Protein AF-A0A4Q3WJ70-F1 (afdb_monomer_lite)

Sequence (44 aa):
MQIHITRNGQSFGPYSLDEVNAYLISGHLNGSDLAWHEGAAGWT

Foldseek 3Di:
DFKWWDDPNDIDTRDDPVVVVVCCVVVVDDPPIDMDDPPPVPPD

Secondary structure (DSSP, 8-state):
--EEEEETTEEEEEE-HHHHHHHHHTTSS-TTSEEEETT-TT--

Structure (mmCIF, N/CA/C/O backbone):
data_AF-A0A4Q3WJ70-F1
#
_entry.id   AF-A0A4Q3WJ70-F1
#
loop_
_atom_site.group_PDB
_atom_site.id
_atom_site.type_symbol
_atom_site.label_atom_id
_atom_site.label_alt_id
_atom_site.label_comp_id
_atom_site.label_asym_id
_atom_site.label_entity_id
_atom_site.label_seq_id
_atom_site.pdbx_PDB_ins_code
_atom_site.Cartn_x
_atom_site.Cartn_y
_atom_site.Cartn_z
_atom_site.occupancy
_atom_site.B_iso_or_equiv
_atom_site.auth_seq_id
_atom_site.auth_comp_id
_atom_site.auth_asym_id
_atom_site.auth_atom_id
_atom_site.pdbx_PDB_model_num
ATOM 1 N N . MET A 1 1 ? 5.848 -9.001 -5.397 1.00 83.25 1 MET A N 1
ATOM 2 C CA . MET A 1 1 ? 5.479 -7.574 -5.515 1.00 83.25 1 MET A CA 1
ATOM 3 C C . MET A 1 1 ? 5.862 -6.880 -4.220 1.00 83.25 1 MET A C 1
ATOM 5 O O . MET A 1 1 ? 5.694 -7.500 -3.179 1.00 83.25 1 MET A O 1
ATOM 9 N N . GLN A 1 2 ? 6.396 -5.660 -4.300 1.00 91.38 2 GLN A N 1
ATOM 10 C CA . GLN A 1 2 ? 6.818 -4.844 -3.157 1.00 91.38 2 GLN A CA 1
ATOM 11 C C . GLN A 1 2 ? 6.034 -3.526 -3.196 1.00 91.38 2 GLN A C 1
ATOM 13 O O . GLN A 1 2 ? 6.148 -2.788 -4.174 1.00 91.38 2 GLN A O 1
ATOM 18 N N . ILE A 1 3 ? 5.191 -3.280 -2.192 1.00 94.94 3 ILE A N 1
ATOM 19 C CA . ILE A 1 3 ? 4.260 -2.147 -2.140 1.00 94.94 3 ILE A CA 1
ATOM 20 C C . ILE A 1 3 ? 4.748 -1.132 -1.109 1.00 94.94 3 ILE A C 1
ATOM 22 O O . ILE A 1 3 ? 4.919 -1.455 0.063 1.00 94.94 3 ILE A O 1
ATOM 26 N N . HIS A 1 4 ? 4.910 0.111 -1.534 1.00 95.75 4 HIS A N 1
ATOM 27 C CA . HIS A 1 4 ? 5.167 1.258 -0.679 1.00 95.75 4 HIS A CA 1
ATOM 28 C C . HIS A 1 4 ? 3.865 2.002 -0.411 1.00 95.75 4 HIS A C 1
ATOM 30 O O . HIS A 1 4 ? 3.120 2.297 -1.346 1.00 95.75 4 HIS A O 1
ATOM 36 N N . ILE A 1 5 ? 3.606 2.335 0.851 1.00 95.75 5 ILE A N 1
ATOM 37 C CA . ILE A 1 5 ? 2.414 3.083 1.255 1.00 95.75 5 ILE A CA 1
ATOM 38 C C . ILE A 1 5 ? 2.825 4.477 1.710 1.00 95.75 5 ILE A C 1
ATOM 40 O O . ILE A 1 5 ? 3.664 4.610 2.595 1.00 95.75 5 ILE A O 1
ATOM 44 N N . THR A 1 6 ? 2.228 5.518 1.135 1.00 94.81 6 THR A N 1
ATOM 45 C CA . THR A 1 6 ? 2.458 6.911 1.528 1.00 94.81 6 THR A CA 1
ATOM 46 C C . THR A 1 6 ? 1.284 7.435 2.340 1.00 94.81 6 THR A C 1
ATOM 48 O O . THR A 1 6 ? 0.153 7.488 1.856 1.00 94.81 6 THR A O 1
ATOM 51 N N . ARG A 1 7 ? 1.568 7.889 3.563 1.00 91.88 7 ARG A N 1
ATOM 52 C CA . ARG A 1 7 ? 0.601 8.521 4.465 1.00 91.88 7 ARG A CA 1
ATOM 53 C C . ARG A 1 7 ? 1.235 9.735 5.130 1.00 91.88 7 ARG A C 1
ATOM 55 O O . ARG A 1 7 ? 2.341 9.650 5.652 1.00 91.88 7 ARG A O 1
ATOM 62 N N . ASN A 1 8 ? 0.532 10.868 5.126 1.00 90.12 8 ASN A N 1
ATOM 63 C CA . ASN A 1 8 ? 0.995 12.124 5.737 1.00 90.12 8 ASN A CA 1
ATOM 64 C C . ASN A 1 8 ? 2.399 12.564 5.267 1.00 90.12 8 ASN A C 1
ATOM 66 O O . ASN A 1 8 ? 3.182 13.105 6.041 1.00 90.12 8 ASN A O 1
ATOM 70 N N . GLY A 1 9 ? 2.741 12.294 4.002 1.00 89.94 9 GLY A N 1
ATOM 71 C CA . GLY A 1 9 ? 4.060 12.605 3.436 1.00 89.94 9 GLY A CA 1
ATOM 72 C C . GLY A 1 9 ? 5.189 11.654 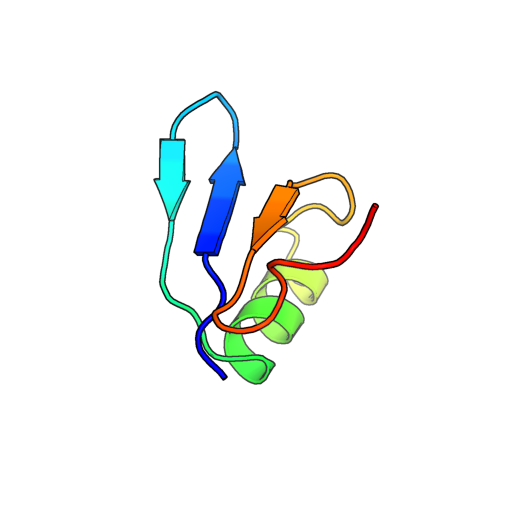3.854 1.00 89.94 9 GLY A C 1
ATOM 73 O O . GLY A 1 9 ? 6.325 11.853 3.435 1.00 89.94 9 GLY A O 1
ATOM 74 N N . GLN A 1 10 ? 4.898 10.614 4.639 1.00 92.69 10 GLN A N 1
ATOM 75 C CA . GLN A 1 10 ? 5.846 9.560 4.994 1.00 92.69 10 GLN A CA 1
ATOM 76 C C . GLN A 1 10 ? 5.555 8.295 4.189 1.00 92.69 10 GLN A C 1
ATOM 78 O O . GLN A 1 10 ? 4.396 7.927 4.004 1.00 92.69 10 GLN A O 1
ATOM 83 N N . SER A 1 11 ? 6.612 7.634 3.722 1.00 92.62 11 SER A N 1
ATOM 84 C CA . SER A 1 11 ? 6.522 6.366 2.999 1.00 92.62 11 SER A CA 1
ATOM 85 C C . SER A 1 11 ? 6.890 5.204 3.921 1.00 92.62 11 SER A C 1
ATOM 87 O O . SER A 1 11 ? 7.862 5.286 4.674 1.00 92.62 11 SER A O 1
ATOM 89 N N . PHE A 1 12 ? 6.101 4.137 3.862 1.00 93.88 12 PHE A N 1
ATOM 90 C CA . PHE A 1 12 ? 6.213 2.926 4.669 1.00 93.88 12 PHE A CA 1
ATOM 91 C C . PHE A 1 12 ? 6.364 1.696 3.768 1.00 93.88 12 PHE A C 1
ATOM 93 O O . PHE A 1 12 ? 5.906 1.692 2.621 1.00 93.88 12 PHE A O 1
ATOM 100 N N . GLY A 1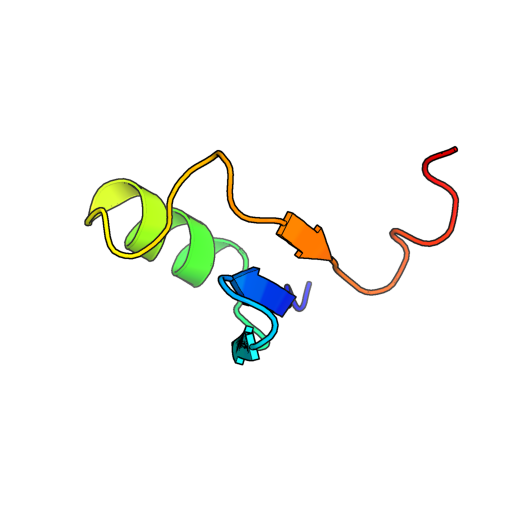 13 ? 6.977 0.642 4.306 1.00 92.81 13 GLY A N 1
ATOM 101 C CA . GLY A 1 13 ? 7.283 -0.586 3.574 1.00 92.81 13 GLY A CA 1
ATOM 102 C C . GLY A 1 13 ? 8.713 -0.606 3.001 1.00 92.81 13 GLY A C 1
ATOM 103 O O . GLY A 1 13 ? 9.585 0.098 3.516 1.00 92.81 13 GLY A O 1
ATOM 104 N N . PRO A 1 14 ? 8.975 -1.406 1.952 1.00 94.69 14 PRO A N 1
ATOM 105 C CA . PRO A 1 14 ? 7.982 -2.123 1.158 1.00 94.69 14 PRO A CA 1
ATOM 106 C C . PRO A 1 14 ? 7.318 -3.279 1.915 1.00 94.69 14 PRO A C 1
ATOM 108 O O . PRO A 1 14 ? 7.944 -3.935 2.740 1.00 94.69 14 PRO A O 1
ATOM 111 N N . TYR A 1 15 ? 6.052 -3.520 1.596 1.00 96.00 15 TYR A N 1
ATOM 112 C CA . TYR A 1 15 ? 5.247 -4.630 2.091 1.00 96.00 15 TYR A CA 1
ATOM 113 C C . TYR A 1 15 ? 4.918 -5.598 0.955 1.00 96.00 15 TYR A C 1
ATOM 115 O O . TYR A 1 15 ? 4.735 -5.201 -0.200 1.00 96.00 15 TYR A O 1
ATOM 123 N N . SER A 1 16 ? 4.778 -6.874 1.285 1.00 95.94 16 SER A N 1
ATOM 124 C CA . SER A 1 16 ? 4.124 -7.846 0.415 1.00 95.94 16 SER A CA 1
ATOM 125 C C . SER A 1 16 ? 2.615 -7.575 0.310 1.00 95.94 16 SER A C 1
ATOM 127 O O . SER A 1 16 ? 2.029 -6.845 1.111 1.00 95.94 16 SER A O 1
ATOM 129 N N . LEU A 1 17 ? 1.956 -8.187 -0.679 1.00 93.75 17 LEU A N 1
ATOM 130 C CA . LEU A 1 17 ? 0.501 -8.080 -0.836 1.00 93.75 17 LEU A CA 1
ATOM 131 C C . LEU A 1 17 ? -0.252 -8.634 0.385 1.00 93.75 17 LEU A C 1
ATOM 133 O O . LEU A 1 17 ? -1.229 -8.032 0.823 1.00 93.75 17 LEU A O 1
ATOM 137 N N . ASP A 1 18 ? 0.219 -9.750 0.948 1.00 96.94 18 ASP A N 1
ATOM 138 C CA . ASP A 1 18 ? -0.369 -10.354 2.146 1.00 96.94 18 ASP A CA 1
ATOM 139 C C . ASP A 1 18 ? -0.258 -9.436 3.368 1.00 96.94 18 ASP A C 1
ATOM 141 O O . ASP A 1 18 ? -1.229 -9.285 4.107 1.00 96.94 18 ASP A O 1
ATOM 145 N N . GLU A 1 19 ? 0.879 -8.760 3.553 1.00 96.75 19 GLU A N 1
ATOM 146 C CA . GLU A 1 19 ? 1.050 -7.778 4.632 1.00 96.75 19 GLU A CA 1
ATOM 147 C C . GLU A 1 19 ? 0.119 -6.573 4.460 1.00 96.75 19 GLU A C 1
ATOM 149 O O . GLU A 1 19 ? -0.529 -6.163 5.422 1.00 96.75 19 GLU A O 1
ATOM 154 N N . VAL A 1 20 ? -0.013 -6.036 3.239 1.00 95.88 20 VAL A N 1
ATOM 155 C CA . VAL A 1 20 ? -0.957 -4.938 2.963 1.00 95.88 20 VAL A CA 1
ATOM 156 C C . VAL A 1 20 ? -2.392 -5.365 3.265 1.00 95.88 20 VAL A C 1
ATOM 158 O O . VAL A 1 20 ? -3.109 -4.637 3.949 1.00 95.88 20 VAL A O 1
ATOM 161 N N . ASN A 1 21 ? -2.803 -6.557 2.827 1.00 95.88 21 ASN A N 1
ATOM 162 C CA . ASN A 1 21 ? -4.131 -7.095 3.123 1.00 95.88 21 ASN A CA 1
ATOM 163 C C . ASN A 1 21 ? -4.353 -7.260 4.630 1.00 95.88 21 ASN A C 1
ATOM 165 O O . ASN A 1 21 ? -5.384 -6.834 5.149 1.00 95.88 21 ASN A O 1
ATOM 169 N N . ALA A 1 22 ? -3.379 -7.826 5.347 1.00 97.69 22 ALA A N 1
ATOM 170 C CA . ALA A 1 22 ? -3.451 -7.980 6.795 1.00 97.69 22 ALA A CA 1
ATOM 171 C C . ALA A 1 22 ? -3.583 -6.622 7.504 1.00 97.69 22 ALA A C 1
ATOM 173 O O . ALA A 1 22 ? -4.385 -6.491 8.429 1.00 97.69 22 ALA A O 1
ATOM 174 N N . TYR A 1 23 ? -2.85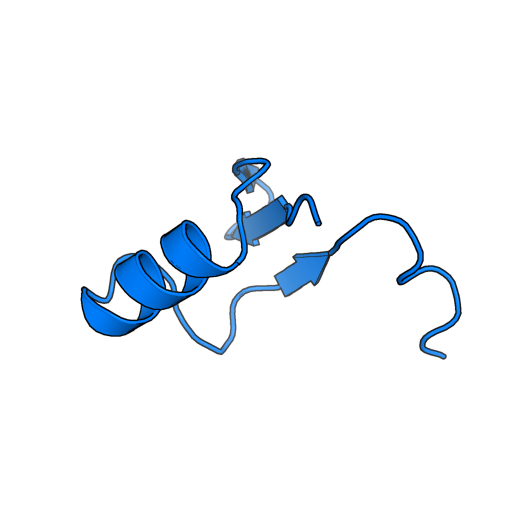5 -5.597 7.050 1.00 96.31 23 TYR A N 1
ATOM 175 C CA . TYR A 1 23 ? -2.943 -4.257 7.627 1.00 96.31 23 TYR A CA 1
ATOM 176 C C . TYR A 1 23 ? -4.219 -3.496 7.263 1.00 96.31 23 TYR A C 1
ATOM 178 O O . TYR A 1 23 ? -4.675 -2.682 8.064 1.00 96.31 23 TYR A O 1
ATOM 186 N N . LEU A 1 24 ? -4.812 -3.751 6.095 1.00 95.38 24 LEU A N 1
ATOM 187 C CA . LEU A 1 24 ? -6.137 -3.230 5.751 1.00 95.38 24 LEU A CA 1
ATOM 188 C C . LEU A 1 24 ? -7.216 -3.873 6.633 1.00 95.38 24 LEU A C 1
ATOM 190 O O . LEU A 1 24 ? -8.069 -3.169 7.167 1.00 95.38 24 LEU A O 1
ATOM 194 N N . ILE A 1 25 ? -7.146 -5.192 6.846 1.00 97.19 25 ILE A N 1
ATOM 195 C CA . ILE A 1 25 ? -8.077 -5.929 7.717 1.00 97.19 25 ILE A CA 1
ATOM 196 C C . ILE A 1 25 ? -7.957 -5.466 9.173 1.00 97.19 25 ILE A C 1
ATOM 198 O O . ILE A 1 25 ? -8.971 -5.308 9.851 1.00 97.19 25 ILE A O 1
ATOM 202 N N . SER A 1 26 ? -6.736 -5.236 9.663 1.00 96.81 26 SER A N 1
ATOM 203 C CA . SER A 1 26 ? -6.513 -4.768 11.035 1.00 96.81 26 SER A CA 1
ATOM 204 C C . SER A 1 26 ? -6.808 -3.277 11.239 1.00 96.81 26 SER A C 1
ATOM 206 O O . SER A 1 26 ? -6.816 -2.815 12.379 1.00 96.81 26 SER A O 1
ATOM 208 N N . GLY A 1 27 ? -7.034 -2.516 10.162 1.00 95.12 27 GLY A N 1
ATOM 209 C CA . GLY A 1 27 ? -7.255 -1.068 10.202 1.00 95.12 27 GLY A CA 1
ATOM 210 C C . GLY A 1 27 ? -5.983 -0.233 10.393 1.00 95.12 27 GLY A C 1
ATOM 211 O O . GLY A 1 27 ? -6.069 0.976 10.602 1.00 95.12 27 GLY A O 1
ATOM 212 N N . HIS A 1 28 ? -4.796 -0.843 10.319 1.00 93.50 28 HIS A N 1
ATOM 213 C CA . HIS A 1 28 ? -3.522 -0.115 10.305 1.00 93.50 28 HIS A CA 1
ATOM 214 C C . HIS A 1 28 ? -3.350 0.705 9.020 1.00 93.50 28 HIS A C 1
ATOM 216 O O . HIS A 1 28 ? -2.886 1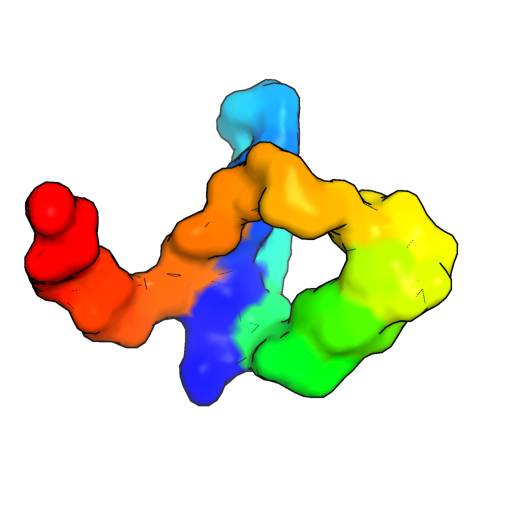.852 9.061 1.00 93.50 28 HIS A O 1
ATOM 222 N N . LEU A 1 29 ? -3.746 0.131 7.885 1.00 94.88 29 LEU A N 1
ATOM 223 C CA . LEU A 1 29 ? -3.831 0.817 6.601 1.00 94.88 29 LEU A CA 1
ATOM 224 C C . LEU A 1 29 ? -5.276 1.218 6.304 1.00 94.88 29 LEU A C 1
ATOM 226 O O . LEU A 1 29 ? -6.224 0.558 6.721 1.00 94.88 29 LEU A O 1
ATOM 230 N N . ASN A 1 30 ? -5.426 2.318 5.579 1.00 93.25 30 ASN A N 1
ATOM 231 C CA . ASN A 1 30 ? -6.692 2.822 5.079 1.00 93.25 30 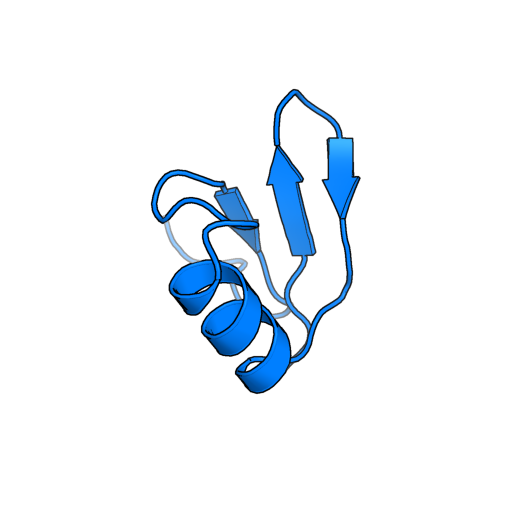ASN A CA 1
ATOM 232 C C . ASN A 1 30 ? -6.713 2.612 3.561 1.00 93.25 30 ASN A C 1
ATOM 234 O O . ASN A 1 30 ? -5.713 2.850 2.889 1.00 93.25 30 ASN A O 1
ATOM 238 N N . GLY A 1 31 ? -7.858 2.214 3.004 1.00 91.44 31 GLY A N 1
ATOM 239 C CA . GLY A 1 31 ? -8.034 2.101 1.553 1.00 91.44 31 GLY A CA 1
ATOM 240 C C . GLY A 1 31 ? -7.823 3.418 0.790 1.00 91.44 31 GLY A C 1
ATOM 241 O O . GLY A 1 31 ? -7.662 3.388 -0.424 1.00 91.44 31 GLY A O 1
ATOM 242 N N . SER A 1 32 ? -7.808 4.563 1.482 1.00 93.31 32 SER A N 1
ATOM 243 C CA . SER A 1 32 ? -7.459 5.868 0.911 1.00 93.31 32 SER A CA 1
ATOM 244 C C . SER A 1 32 ? -5.960 6.192 0.928 1.00 93.31 32 SER A C 1
ATOM 246 O O . SER A 1 32 ? -5.580 7.256 0.442 1.00 93.31 32 SER A O 1
ATOM 248 N N . ASP A 1 33 ? -5.113 5.357 1.538 1.00 94.12 33 ASP A N 1
ATOM 249 C CA . ASP A 1 33 ? -3.669 5.587 1.513 1.00 94.12 33 ASP A CA 1
ATOM 250 C C . ASP A 1 33 ? -3.120 5.376 0.101 1.00 94.12 33 ASP A C 1
ATOM 252 O O . ASP A 1 33 ? -3.529 4.468 -0.624 1.00 94.12 33 ASP A O 1
ATOM 256 N N . LEU A 1 34 ? -2.148 6.200 -0.288 1.00 93.81 34 LEU A N 1
ATOM 257 C CA . LEU A 1 34 ? -1.516 6.067 -1.594 1.00 93.81 34 LEU A CA 1
ATOM 258 C C . LEU A 1 34 ? -0.574 4.866 -1.583 1.00 93.81 34 LEU A C 1
ATOM 260 O O . LEU A 1 34 ? 0.366 4.823 -0.792 1.00 93.81 34 LEU A O 1
ATOM 264 N N . ALA A 1 35 ? -0.796 3.923 -2.491 1.00 93.56 35 ALA A N 1
ATOM 265 C CA . ALA A 1 35 ? 0.056 2.760 -2.675 1.00 93.56 35 ALA A CA 1
ATOM 266 C C . ALA A 1 35 ? 0.798 2.845 -4.011 1.00 93.56 35 ALA A C 1
ATOM 268 O O . ALA A 1 35 ? 0.218 3.200 -5.036 1.00 93.56 35 ALA A O 1
ATOM 269 N N . TRP A 1 36 ? 2.075 2.484 -4.008 1.00 92.56 36 TRP A N 1
ATOM 270 C CA . TRP A 1 36 ? 2.885 2.361 -5.214 1.00 92.56 36 TRP A CA 1
ATOM 271 C C . TRP A 1 36 ? 3.671 1.055 -5.181 1.00 92.56 36 TRP A C 1
ATOM 273 O O . TRP A 1 36 ? 4.147 0.640 -4.130 1.00 92.56 36 TRP A O 1
ATOM 283 N N . HIS A 1 37 ? 3.845 0.413 -6.328 1.00 90.88 37 HIS A N 1
ATOM 284 C CA . HIS A 1 37 ? 4.743 -0.726 -6.478 1.00 90.88 37 HIS A CA 1
ATOM 285 C C . HIS A 1 37 ? 5.529 -0.598 -7.782 1.00 90.88 37 HIS A C 1
ATOM 287 O O . HIS A 1 37 ? 5.103 0.076 -8.724 1.00 90.88 37 HIS A O 1
ATOM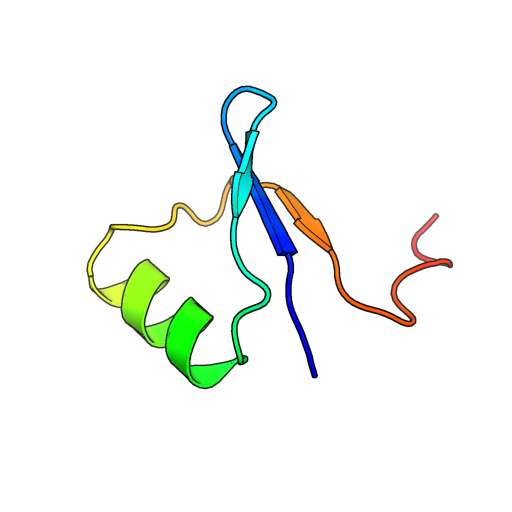 293 N N . GLU A 1 38 ? 6.670 -1.279 -7.861 1.00 85.25 38 GLU A N 1
ATOM 294 C CA . GLU A 1 38 ? 7.459 -1.337 -9.090 1.00 85.25 38 GLU A CA 1
ATOM 295 C C . GLU A 1 38 ? 6.599 -1.851 -10.262 1.00 85.25 38 GLU A C 1
ATOM 297 O O . GLU A 1 38 ? 5.838 -2.812 -10.114 1.00 85.25 38 GLU A O 1
ATOM 302 N N . GLY A 1 39 ? 6.670 -1.171 -11.411 1.00 81.25 39 GLY A N 1
ATOM 303 C CA . GLY A 1 39 ? 5.828 -1.450 -12.582 1.00 81.25 39 GLY A CA 1
ATOM 304 C C . GLY A 1 39 ? 4.473 -0.725 -12.613 1.00 81.25 39 GLY A C 1
ATOM 305 O O . GLY A 1 39 ? 3.789 -0.792 -13.628 1.00 81.25 39 GLY A O 1
ATOM 306 N N . ALA A 1 40 ? 4.098 0.021 -11.565 1.00 79.06 40 ALA A N 1
ATOM 307 C CA . ALA A 1 40 ? 2.929 0.913 -11.601 1.00 79.06 40 ALA A CA 1
ATOM 308 C C . ALA A 1 40 ? 3.177 2.216 -12.398 1.00 79.06 40 ALA A C 1
ATOM 310 O O . ALA A 1 40 ? 2.253 2.995 -12.631 1.00 79.06 40 ALA A O 1
ATOM 311 N N . ALA A 1 41 ? 4.419 2.471 -12.831 1.00 66.00 41 ALA A N 1
ATOM 312 C CA . ALA A 1 41 ? 4.753 3.583 -13.720 1.00 66.00 41 ALA A CA 1
ATOM 313 C C . ALA A 1 41 ? 4.076 3.370 -15.088 1.00 66.00 41 ALA A C 1
ATOM 315 O O . ALA A 1 41 ? 4.550 2.589 -15.907 1.00 66.00 41 ALA A O 1
ATOM 316 N N . GLY A 1 42 ? 2.935 4.026 -15.304 1.00 62.91 42 GLY A N 1
ATOM 317 C CA . GLY A 1 42 ? 2.092 3.840 -16.491 1.00 62.91 42 GLY A CA 1
ATOM 318 C C . GLY A 1 42 ? 0.590 3.961 -16.228 1.00 62.91 42 GLY A C 1
ATOM 319 O O . GLY A 1 42 ? -0.189 3.953 -17.174 1.00 62.91 42 GLY A O 1
ATOM 320 N N . TRP A 1 43 ? 0.175 4.094 -14.966 1.00 61.44 43 TRP A N 1
ATOM 321 C CA . TRP A 1 43 ? -1.198 4.432 -14.598 1.00 61.44 43 TRP A CA 1
ATOM 322 C C . TRP A 1 43 ? -1.375 5.950 -14.763 1.00 61.44 43 TRP A C 1
ATOM 324 O O . TRP A 1 43 ? -1.095 6.715 -13.841 1.00 61.44 43 TRP A O 1
ATOM 334 N N . THR A 1 44 ? -1.719 6.380 -15.978 1.00 44.16 44 THR A N 1
ATOM 335 C CA . THR A 1 44 ? -2.123 7.760 -16.314 1.00 44.16 44 THR A CA 1
ATOM 336 C C . THR A 1 44 ? -3.630 7.912 -16.280 1.00 44.16 44 THR A C 1
ATOM 338 O O . THR A 1 44 ? -4.294 6.996 -16.819 1.00 44.16 44 THR A O 1
#

Radius of gyration: 10.33 Å; chains: 1; bounding box: 16×23×28 Å

pLDDT: mean 89.9, std 10.95, range [44.16, 97.69]